Protein AF-X1RQ21-F1 (afdb_monomer_lite)

Structure (mmCIF, N/CA/C/O backbone):
data_AF-X1RQ21-F1
#
_entry.id   AF-X1RQ21-F1
#
loop_
_atom_site.group_PDB
_atom_site.id
_atom_site.type_symbol
_atom_site.label_atom_id
_atom_site.label_alt_id
_atom_site.label_comp_id
_atom_site.label_asym_id
_atom_site.label_entity_id
_atom_site.label_seq_id
_atom_site.pdbx_PDB_ins_code
_atom_site.Cartn_x
_atom_site.Cartn_y
_atom_site.Cartn_z
_atom_site.occupancy
_atom_site.B_iso_or_equiv
_atom_site.auth_seq_id
_atom_site.auth_comp_id
_atom_site.auth_asym_id
_atom_site.auth_atom_id
_atom_site.pdbx_PDB_model_num
ATOM 1 N N . MET A 1 1 ? -16.476 1.889 -5.938 1.00 61.06 1 MET A N 1
ATOM 2 C CA . MET A 1 1 ? -16.334 0.706 -5.059 1.00 61.06 1 MET A CA 1
ATOM 3 C C . MET A 1 1 ? -17.237 0.881 -3.856 1.00 61.06 1 MET A C 1
ATOM 5 O O . MET A 1 1 ? -17.351 2.000 -3.371 1.00 61.06 1 MET A O 1
ATOM 9 N N . SER A 1 2 ? -17.886 -0.188 -3.396 1.00 80.25 2 SER A N 1
ATOM 10 C CA . SER A 1 2 ? -18.630 -0.159 -2.134 1.00 80.25 2 SER A CA 1
ATOM 11 C C . SER A 1 2 ? -17.658 -0.080 -0.942 1.00 80.25 2 SER A C 1
ATOM 13 O O . SER A 1 2 ? -16.513 -0.522 -1.073 1.00 80.25 2 SER A O 1
ATOM 15 N N . PRO A 1 3 ? -18.082 0.428 0.230 1.00 77.69 3 PRO A N 1
ATOM 16 C CA . PRO A 1 3 ? -17.243 0.453 1.433 1.00 77.69 3 PRO A CA 1
ATOM 17 C C . PRO A 1 3 ? -16.695 -0.929 1.813 1.00 77.69 3 PRO A C 1
ATOM 19 O O . PRO A 1 3 ? -15.542 -1.053 2.214 1.00 77.69 3 PRO A O 1
ATOM 22 N N . LYS A 1 4 ? -17.496 -1.981 1.593 1.00 80.31 4 LYS A N 1
ATOM 23 C CA . LYS A 1 4 ? -17.094 -3.376 1.805 1.00 80.31 4 LYS A CA 1
ATOM 24 C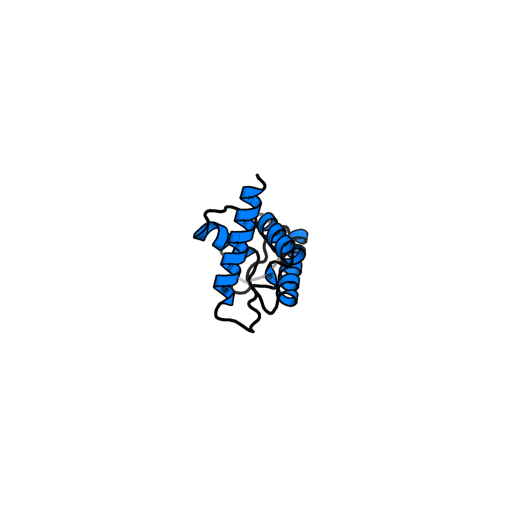 C . LYS A 1 4 ? -15.911 -3.779 0.916 1.00 80.31 4 LYS A C 1
ATOM 26 O O . LYS A 1 4 ? -14.960 -4.365 1.417 1.00 80.31 4 LYS A O 1
ATOM 31 N N . ALA A 1 5 ? -15.938 -3.412 -0.367 1.00 83.50 5 ALA A N 1
ATOM 32 C CA . ALA A 1 5 ? -14.835 -3.687 -1.288 1.00 83.50 5 ALA A CA 1
ATOM 33 C C . ALA A 1 5 ? -13.557 -2.919 -0.905 1.00 83.50 5 ALA A C 1
ATOM 35 O O . ALA A 1 5 ? -12.459 -3.447 -1.024 1.00 83.50 5 ALA A O 1
ATOM 36 N N . VAL A 1 6 ? -13.690 -1.688 -0.396 1.00 87.25 6 VAL A N 1
ATOM 37 C CA . VAL A 1 6 ? -12.543 -0.905 0.101 1.00 87.25 6 VAL A CA 1
ATOM 38 C C . VAL A 1 6 ? -11.921 -1.544 1.344 1.00 87.25 6 VAL A C 1
ATOM 40 O O . VAL A 1 6 ? -10.697 -1.587 1.449 1.00 87.25 6 VAL A O 1
ATOM 43 N N . GLY A 1 7 ? -12.747 -2.048 2.267 1.00 88.62 7 GLY A N 1
ATOM 44 C CA . GLY A 1 7 ? -12.278 -2.797 3.435 1.00 88.62 7 GLY A CA 1
ATOM 45 C C . GLY A 1 7 ? -11.462 -4.022 3.026 1.00 88.62 7 GLY A C 1
ATOM 46 O O . GLY A 1 7 ? -10.318 -4.152 3.442 1.00 88.62 7 GLY A O 1
ATOM 47 N N . GLN A 1 8 ? -11.995 -4.831 2.106 1.00 89.75 8 GLN A N 1
ATOM 48 C CA . GLN A 1 8 ? -11.310 -6.024 1.598 1.00 89.75 8 GLN A CA 1
ATOM 49 C C . GLN A 1 8 ? -9.946 -5.707 0.977 1.00 89.75 8 GLN A C 1
ATOM 51 O O . GLN A 1 8 ? -8.973 -6.376 1.294 1.00 89.75 8 GLN A O 1
ATOM 56 N N . VAL A 1 9 ? -9.844 -4.658 0.155 1.00 92.69 9 VAL A N 1
ATOM 57 C CA . VAL A 1 9 ? -8.556 -4.241 -0.428 1.00 92.69 9 VAL A CA 1
ATOM 58 C C . VAL A 1 9 ? -7.531 -3.909 0.659 1.00 92.69 9 VAL A C 1
ATOM 60 O O . VAL A 1 9 ? -6.382 -4.333 0.577 1.00 92.69 9 VAL A O 1
ATOM 63 N N . LYS A 1 10 ? -7.937 -3.146 1.677 1.00 92.06 10 LYS A N 1
ATOM 64 C CA . LYS A 1 10 ? -7.063 -2.769 2.793 1.00 92.06 10 LYS A CA 1
ATOM 65 C C . LYS A 1 10 ? -6.620 -3.983 3.607 1.00 92.06 10 LYS A C 1
ATOM 67 O O . LYS A 1 10 ? -5.451 -4.065 3.966 1.00 92.06 10 LYS A O 1
ATOM 72 N N . ASP A 1 11 ? -7.533 -4.912 3.865 1.00 92.00 11 ASP A N 1
ATOM 73 C CA . ASP A 1 11 ? -7.240 -6.133 4.614 1.00 92.00 11 ASP A CA 1
ATOM 74 C C . ASP A 1 11 ? -6.296 -7.057 3.823 1.00 92.00 11 ASP A C 1
ATOM 76 O O . ASP A 1 11 ? -5.350 -7.588 4.394 1.00 92.00 11 ASP A O 1
ATOM 80 N N . SER A 1 12 ? -6.462 -7.166 2.499 1.00 93.81 12 SER A N 1
ATOM 81 C CA . SER A 1 12 ? -5.525 -7.887 1.624 1.00 93.81 12 SER A CA 1
ATOM 82 C C . SER A 1 12 ? -4.124 -7.272 1.623 1.00 93.81 12 SER A C 1
ATOM 84 O O . SER A 1 12 ? -3.135 -7.998 1.671 1.00 93.81 12 SER A O 1
ATOM 86 N N . ILE A 1 13 ? -4.020 -5.938 1.593 1.00 92.19 13 ILE A N 1
ATOM 87 C CA . ILE A 1 13 ? -2.728 -5.241 1.700 1.00 92.19 13 ILE A CA 1
ATOM 88 C C . ILE A 1 13 ? -2.063 -5.563 3.044 1.00 92.19 13 ILE A C 1
ATOM 90 O O . ILE A 1 13 ? -0.878 -5.878 3.062 1.00 92.19 13 ILE A O 1
ATOM 94 N N . LEU A 1 14 ? -2.808 -5.527 4.153 1.00 89.44 14 LEU A N 1
ATOM 95 C CA . LEU A 1 14 ? -2.279 -5.891 5.472 1.00 89.44 14 LEU A CA 1
ATOM 96 C C . LEU A 1 14 ? -1.821 -7.353 5.530 1.00 89.44 14 LEU A C 1
ATOM 98 O O . LEU A 1 14 ? -0.738 -7.612 6.041 1.00 89.44 14 LEU A O 1
ATOM 102 N N . GLY A 1 15 ? -2.586 -8.285 4.954 1.00 89.69 15 GLY A N 1
ATOM 103 C CA . GLY A 1 15 ? -2.188 -9.693 4.855 1.00 89.69 15 GLY A CA 1
ATOM 104 C C . GLY A 1 15 ? -0.869 -9.875 4.101 1.00 89.69 15 GLY A C 1
ATOM 105 O O . GLY A 1 15 ? 0.023 -10.566 4.578 1.00 89.69 15 GLY A O 1
ATOM 106 N N . ILE A 1 16 ? -0.693 -9.170 2.976 1.00 90.06 16 ILE A N 1
ATOM 107 C CA . ILE A 1 16 ? 0.577 -9.158 2.230 1.00 90.06 16 ILE A CA 1
ATOM 108 C C . ILE A 1 16 ? 1.740 -8.671 3.105 1.00 90.06 16 ILE A C 1
ATOM 110 O O . ILE A 1 16 ? 2.831 -9.234 3.026 1.00 90.06 16 ILE A O 1
ATOM 114 N N . PHE A 1 17 ? 1.523 -7.633 3.917 1.00 83.94 17 PHE A N 1
ATOM 115 C CA . PHE A 1 17 ? 2.550 -7.125 4.826 1.00 83.94 17 PHE A CA 1
ATOM 116 C C . PHE A 1 17 ? 2.901 -8.122 5.916 1.00 83.94 17 PHE A C 1
ATOM 118 O O . PHE A 1 17 ? 4.082 -8.402 6.082 1.00 83.94 17 PHE A O 1
ATOM 125 N N . SER A 1 18 ? 1.896 -8.689 6.580 1.00 83.50 18 SER A N 1
ATOM 126 C CA . SER A 1 18 ? 2.087 -9.710 7.611 1.00 83.50 18 SER A CA 1
ATOM 127 C C . SER A 1 18 ? 2.914 -10.885 7.066 1.00 83.50 18 SER A C 1
ATOM 129 O O . SER A 1 18 ? 3.927 -11.262 7.650 1.00 83.50 18 SER A O 1
ATOM 131 N N . ASP A 1 19 ? 2.597 -11.368 5.858 1.00 85.25 19 ASP A N 1
ATOM 132 C CA . ASP A 1 19 ? 3.352 -12.442 5.195 1.00 85.25 19 ASP A CA 1
ATOM 133 C C . ASP A 1 19 ? 4.815 -12.076 4.894 1.00 85.25 19 ASP A C 1
ATOM 135 O O . ASP A 1 19 ? 5.691 -12.945 4.895 1.00 85.25 19 ASP A O 1
ATOM 139 N N . LEU A 1 20 ? 5.080 -10.811 4.558 1.00 79.69 20 LEU A N 1
ATOM 140 C CA . LEU A 1 20 ? 6.413 -10.309 4.219 1.00 79.69 20 LEU A CA 1
ATOM 141 C C . LEU A 1 20 ? 7.265 -10.034 5.460 1.00 79.69 20 LEU A C 1
ATOM 143 O O . LEU A 1 20 ? 8.482 -10.190 5.396 1.00 79.69 20 LEU A O 1
ATOM 147 N N . THR A 1 21 ? 6.653 -9.622 6.569 1.00 76.19 21 THR A N 1
ATOM 148 C CA . THR A 1 21 ? 7.361 -9.229 7.794 1.00 76.19 21 THR A CA 1
ATOM 149 C C . THR A 1 21 ? 7.418 -10.330 8.849 1.00 76.19 21 THR A C 1
ATOM 151 O O . THR A 1 21 ? 8.223 -10.208 9.769 1.00 76.19 21 THR A O 1
ATOM 154 N N . GLN A 1 22 ? 6.666 -11.431 8.699 1.00 74.06 22 GLN A N 1
ATOM 155 C CA . GLN A 1 22 ? 6.608 -12.534 9.677 1.00 74.06 22 GLN A CA 1
ATOM 156 C C . GLN A 1 22 ? 7.974 -13.137 10.060 1.00 74.06 22 GLN A C 1
ATOM 158 O O . GLN A 1 22 ? 8.116 -13.677 11.151 1.00 74.06 22 GLN A O 1
ATOM 163 N N . TYR A 1 23 ? 8.984 -13.055 9.184 1.00 74.00 23 TYR A N 1
ATOM 164 C CA . TYR A 1 23 ? 10.343 -13.561 9.444 1.00 74.00 23 TYR A CA 1
ATOM 165 C C . TYR A 1 23 ? 11.373 -12.452 9.700 1.00 74.00 23 TYR A C 1
ATOM 167 O O . TYR A 1 23 ? 12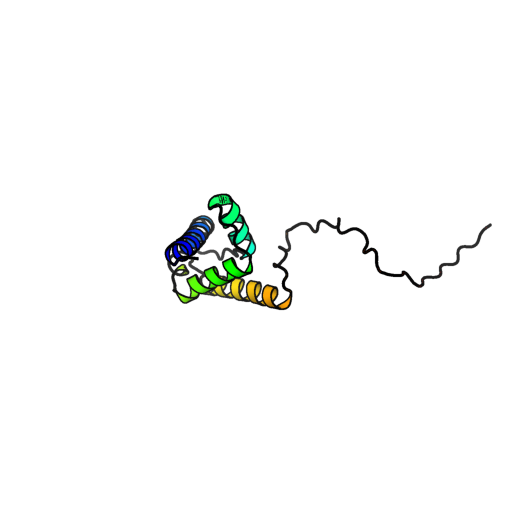.555 -12.731 9.881 1.00 74.00 23 TYR A O 1
ATOM 175 N N . HIS A 1 24 ? 10.928 -11.198 9.716 1.00 69.69 24 HIS A N 1
ATOM 176 C CA . HIS A 1 24 ? 11.764 -10.001 9.749 1.00 69.69 24 HIS A CA 1
ATOM 177 C C . HIS A 1 24 ? 11.356 -9.089 10.914 1.00 69.69 24 HIS A C 1
ATOM 179 O O . HIS A 1 24 ? 11.278 -7.874 10.754 1.00 69.69 24 HIS A O 1
ATOM 185 N N . GLU A 1 25 ? 11.098 -9.677 12.092 1.00 63.03 25 GLU A N 1
ATOM 186 C CA . GLU A 1 25 ? 10.461 -9.031 13.257 1.00 63.03 25 GLU A CA 1
ATOM 187 C C . GLU A 1 25 ? 11.030 -7.648 13.612 1.00 63.03 25 GLU A C 1
ATOM 189 O O . GLU A 1 25 ? 10.299 -6.772 14.044 1.00 63.03 25 GLU A O 1
ATOM 194 N N . THR A 1 26 ? 12.321 -7.391 13.416 1.00 66.38 26 THR A N 1
ATOM 195 C CA . THR A 1 26 ? 12.916 -6.072 13.718 1.00 66.38 26 THR A CA 1
ATOM 196 C C . THR A 1 26 ? 13.485 -5.365 12.495 1.00 66.38 26 THR A C 1
ATOM 198 O O . THR A 1 26 ? 13.850 -4.186 12.558 1.00 66.38 26 THR A O 1
ATOM 201 N N . GLU A 1 27 ? 13.537 -6.057 11.361 1.00 70.38 27 GLU A N 1
ATOM 202 C CA . GLU A 1 27 ? 14.164 -5.549 10.156 1.00 70.38 27 GLU A CA 1
ATOM 203 C C . GLU A 1 27 ? 13.197 -4.676 9.365 1.00 70.38 27 GLU A C 1
ATOM 205 O O . GLU A 1 27 ? 11.980 -4.868 9.316 1.00 70.38 27 GLU A O 1
ATOM 210 N N . PHE A 1 28 ? 13.755 -3.650 8.736 1.00 71.38 28 PHE A N 1
ATOM 211 C CA . PHE A 1 28 ? 12.996 -2.875 7.778 1.00 71.38 28 PHE A CA 1
ATOM 212 C C . PHE A 1 28 ? 12.930 -3.654 6.464 1.00 71.38 28 PHE A C 1
ATOM 214 O O . PHE A 1 28 ? 13.953 -3.810 5.802 1.00 71.38 28 PHE A O 1
ATOM 221 N N . VAL A 1 29 ? 11.730 -4.091 6.079 1.00 72.69 29 VAL A N 1
ATOM 222 C CA . VAL A 1 29 ? 11.473 -4.749 4.792 1.00 72.69 29 VAL A CA 1
ATOM 223 C C . VAL A 1 29 ? 10.937 -3.707 3.799 1.00 72.69 29 VAL A C 1
ATOM 225 O O . VAL A 1 29 ? 9.761 -3.332 3.885 1.00 72.69 29 VAL A O 1
ATOM 228 N N . PRO A 1 30 ? 11.761 -3.191 2.864 1.00 70.38 30 PRO A N 1
ATOM 229 C CA . PRO A 1 30 ? 11.320 -2.212 1.875 1.00 70.38 30 PRO A CA 1
ATOM 230 C C . PRO A 1 30 ? 10.393 -2.874 0.853 1.00 70.38 30 PRO A C 1
ATOM 232 O O . PRO A 1 30 ? 10.833 -3.380 -0.170 1.00 70.38 30 PRO A O 1
ATOM 235 N N . THR A 1 31 ? 9.093 -2.874 1.132 1.00 80.06 31 THR A N 1
ATOM 236 C CA . THR A 1 31 ? 8.092 -3.379 0.184 1.00 80.06 31 THR A CA 1
ATOM 237 C C . THR A 1 31 ? 7.614 -2.241 -0.703 1.00 80.06 31 THR A C 1
ATOM 239 O O . THR A 1 31 ? 7.105 -1.236 -0.189 1.00 80.06 31 THR A O 1
ATOM 242 N N . SER A 1 32 ? 7.734 -2.393 -2.022 1.00 84.75 32 SER A N 1
ATOM 243 C CA . SER A 1 32 ? 7.279 -1.366 -2.954 1.00 84.75 32 SER A CA 1
ATOM 244 C C . SER A 1 32 ? 5.764 -1.411 -3.179 1.00 84.75 32 SER A C 1
ATOM 246 O O . SER A 1 32 ? 5.108 -2.444 -3.040 1.00 84.75 32 SER A O 1
ATOM 248 N N . ILE A 1 33 ? 5.190 -0.284 -3.612 1.00 88.50 33 ILE A N 1
ATOM 249 C CA . ILE A 1 33 ? 3.788 -0.228 -4.074 1.00 88.50 33 ILE A CA 1
ATOM 250 C C . ILE A 1 33 ? 3.564 -1.196 -5.255 1.00 88.50 33 ILE A C 1
ATOM 252 O O . ILE A 1 33 ? 2.470 -1.741 -5.415 1.00 88.50 33 ILE A O 1
ATOM 256 N N . TYR A 1 34 ? 4.592 -1.413 -6.081 1.00 87.56 34 TYR A N 1
ATOM 257 C CA . TYR A 1 34 ? 4.526 -2.309 -7.232 1.00 87.56 34 TYR A CA 1
ATOM 258 C C . TYR A 1 34 ? 4.440 -3.780 -6.802 1.00 87.56 34 TYR A C 1
ATOM 260 O O . TYR A 1 34 ? 3.582 -4.502 -7.304 1.00 87.56 34 TYR A O 1
ATOM 268 N N . ASP A 1 35 ? 5.223 -4.200 -5.808 1.00 88.12 35 ASP A N 1
ATOM 269 C CA . ASP A 1 35 ? 5.184 -5.571 -5.277 1.00 88.12 35 ASP A CA 1
ATOM 270 C C . ASP A 1 35 ? 3.823 -5.901 -4.674 1.00 88.12 35 ASP A C 1
ATOM 272 O O . ASP A 1 35 ? 3.244 -6.956 -4.946 1.00 88.12 35 ASP A O 1
ATOM 276 N N . VAL A 1 36 ? 3.266 -4.963 -3.902 1.00 90.81 36 VAL A N 1
ATOM 277 C CA . VAL A 1 36 ? 1.916 -5.099 -3.343 1.00 90.81 36 VAL A CA 1
ATOM 278 C C . VAL A 1 36 ? 0.887 -5.197 -4.468 1.00 90.81 36 VAL A C 1
ATOM 280 O O . VAL A 1 36 ? 0.002 -6.045 -4.412 1.00 90.81 36 VAL A O 1
ATOM 283 N N . MET A 1 37 ? 1.008 -4.384 -5.522 1.00 92.94 37 MET A N 1
ATOM 284 C CA . MET A 1 37 ? 0.123 -4.457 -6.688 1.00 92.94 37 MET A CA 1
ATOM 285 C C . MET A 1 37 ? 0.194 -5.827 -7.381 1.00 92.94 37 MET A C 1
ATOM 287 O O . MET A 1 37 ? -0.846 -6.388 -7.733 1.00 92.94 37 MET A O 1
ATOM 291 N N . LEU A 1 38 ? 1.396 -6.385 -7.556 1.00 91.00 38 LEU A N 1
ATOM 292 C CA . LEU A 1 38 ? 1.580 -7.713 -8.142 1.00 91.00 38 LEU A CA 1
ATOM 293 C C . LEU A 1 38 ? 0.978 -8.814 -7.262 1.00 91.00 38 LEU A C 1
ATOM 295 O O . LEU A 1 38 ? 0.277 -9.683 -7.782 1.00 91.00 38 LEU A O 1
ATOM 299 N N . ARG A 1 39 ? 1.184 -8.762 -5.940 1.00 92.94 39 ARG A N 1
ATOM 300 C CA . ARG A 1 39 ? 0.582 -9.727 -5.007 1.00 92.94 39 ARG A CA 1
ATOM 301 C C . ARG A 1 39 ? -0.935 -9.614 -4.932 1.00 92.94 39 ARG A C 1
ATOM 303 O O . ARG A 1 39 ? -1.611 -10.633 -4.933 1.00 92.94 39 ARG A O 1
ATOM 310 N N . LEU A 1 40 ? -1.492 -8.405 -4.950 1.00 93.62 40 LEU A N 1
ATOM 311 C CA . LEU A 1 40 ? -2.944 -8.200 -5.002 1.00 93.62 40 LEU A CA 1
ATOM 312 C C . LEU A 1 40 ? -3.564 -8.856 -6.239 1.00 93.62 40 LEU A C 1
ATOM 314 O O . LEU A 1 40 ? -4.614 -9.487 -6.140 1.00 93.62 40 LEU A O 1
ATOM 318 N N . ARG A 1 41 ? -2.892 -8.767 -7.390 1.00 93.06 41 ARG A N 1
ATOM 319 C CA . ARG A 1 41 ? -3.325 -9.465 -8.603 1.00 93.06 41 ARG A CA 1
ATOM 320 C C . ARG A 1 41 ? -3.192 -10.982 -8.464 1.00 93.06 41 ARG A C 1
ATOM 322 O O . ARG A 1 41 ? -4.113 -11.695 -8.838 1.00 93.06 41 ARG A O 1
ATOM 329 N N . ARG A 1 42 ? -2.049 -11.467 -7.977 1.00 92.12 42 ARG A N 1
ATOM 330 C CA . ARG A 1 42 ? -1.725 -12.901 -7.939 1.00 92.12 42 ARG A CA 1
ATOM 331 C C . ARG A 1 42 ? -2.538 -13.668 -6.895 1.00 92.12 42 ARG A C 1
ATOM 333 O O . ARG A 1 42 ? -3.058 -14.731 -7.204 1.00 92.12 42 ARG A O 1
ATOM 340 N N . ASP A 1 43 ? -2.625 -13.130 -5.683 1.00 92.75 43 ASP A N 1
ATOM 341 C CA . ASP A 1 43 ? -3.104 -13.856 -4.502 1.00 92.75 43 ASP A CA 1
ATOM 342 C C . ASP A 1 43 ? -4.572 -13.534 -4.176 1.00 92.75 43 ASP A C 1
ATOM 344 O O . ASP A 1 43 ? -5.252 -14.328 -3.530 1.00 92.75 43 ASP A O 1
ATOM 348 N N . TYR A 1 44 ? -5.073 -12.382 -4.638 1.00 89.56 44 TYR A N 1
ATOM 349 C CA . TYR A 1 44 ? -6.403 -11.871 -4.280 1.00 89.56 44 TYR A CA 1
ATOM 350 C C . TYR A 1 44 ? -7.307 -11.569 -5.484 1.00 89.56 44 TYR A C 1
ATOM 352 O O . TYR A 1 44 ? -8.442 -11.143 -5.282 1.00 89.56 44 TYR A O 1
ATOM 360 N N . ASP A 1 45 ? -6.831 -11.771 -6.718 1.00 91.06 45 ASP A N 1
ATOM 361 C CA . ASP A 1 45 ? -7.557 -11.450 -7.961 1.00 91.06 45 ASP A CA 1
ATOM 362 C C . ASP A 1 45 ? -8.005 -9.968 -8.043 1.00 91.06 45 ASP A C 1
ATOM 364 O O . ASP A 1 45 ? -9.050 -9.610 -8.591 1.00 91.06 45 ASP A O 1
ATOM 368 N N . LEU A 1 46 ? -7.204 -9.061 -7.464 1.00 91.31 46 LEU A N 1
ATOM 369 C CA . LEU A 1 46 ? -7.486 -7.625 -7.389 1.00 91.31 46 LEU A CA 1
ATOM 370 C C . LEU A 1 46 ? -6.623 -6.825 -8.376 1.00 91.31 46 LEU A C 1
ATOM 372 O O . LEU A 1 46 ? -5.433 -6.590 -8.167 1.00 91.31 46 LEU A O 1
ATOM 376 N N . PHE A 1 47 ? -7.252 -6.317 -9.437 1.00 91.81 47 PHE A N 1
ATOM 377 C CA . PHE A 1 47 ? -6.598 -5.548 -10.506 1.00 91.81 47 PHE A CA 1
ATOM 378 C C . PHE A 1 47 ? -6.593 -4.042 -10.228 1.00 91.81 47 PHE A C 1
ATOM 380 O O . PHE A 1 47 ? -7.226 -3.250 -10.928 1.00 91.81 47 PHE A O 1
ATOM 387 N N . LEU A 1 48 ? -5.874 -3.635 -9.185 1.00 90.69 48 LEU A N 1
ATOM 388 C CA . LEU A 1 48 ? -5.701 -2.224 -8.846 1.00 90.69 48 LEU A CA 1
ATOM 389 C C . LEU A 1 48 ? -4.522 -1.609 -9.601 1.00 90.69 48 LEU A C 1
ATOM 391 O O . LEU A 1 48 ? -3.504 -2.249 -9.841 1.00 90.69 48 LEU A O 1
ATOM 395 N N . THR A 1 49 ? -4.652 -0.335 -9.959 1.00 90.25 49 THR A N 1
ATOM 396 C CA . THR A 1 49 ? -3.538 0.454 -10.497 1.00 90.25 49 THR A CA 1
ATOM 397 C C . THR A 1 49 ? -2.545 0.809 -9.391 1.00 90.25 49 THR A C 1
ATOM 399 O O . THR A 1 49 ? -2.937 0.975 -8.234 1.00 90.25 49 THR A O 1
ATOM 402 N N . PHE A 1 50 ? -1.284 1.055 -9.758 1.00 88.06 50 PHE A N 1
ATOM 403 C CA . PHE A 1 50 ? -0.246 1.552 -8.844 1.00 88.06 50 PHE A CA 1
ATOM 404 C C . PHE A 1 50 ? -0.736 2.739 -7.998 1.00 88.06 50 PHE A C 1
ATOM 406 O O . PHE A 1 50 ? -0.543 2.788 -6.784 1.00 88.06 50 PHE A O 1
ATOM 413 N N . ARG A 1 51 ? -1.462 3.675 -8.626 1.00 88.19 51 ARG A N 1
ATOM 414 C CA . ARG A 1 51 ? -2.045 4.836 -7.947 1.00 88.19 51 ARG A CA 1
ATOM 415 C C . ARG A 1 51 ? -3.056 4.442 -6.867 1.00 88.19 51 ARG A C 1
ATOM 417 O O . ARG A 1 51 ? -3.044 5.027 -5.787 1.00 88.19 51 ARG A O 1
ATOM 424 N N . GLN A 1 52 ? -3.950 3.497 -7.161 1.00 91.38 52 GLN A N 1
ATOM 425 C CA . GLN A 1 52 ? -4.954 3.027 -6.202 1.00 91.38 52 GLN A CA 1
ATOM 426 C C . GLN A 1 52 ? -4.300 2.287 -5.035 1.00 91.38 52 GLN A C 1
ATOM 428 O O . GLN A 1 52 ? -4.649 2.550 -3.888 1.00 91.38 52 GLN A O 1
ATOM 433 N N . VAL A 1 53 ? -3.323 1.422 -5.316 1.00 92.06 53 VAL A N 1
ATOM 434 C CA . VAL A 1 53 ? -2.577 0.693 -4.281 1.00 92.06 53 VAL A CA 1
ATOM 435 C C . VAL A 1 53 ? -1.834 1.672 -3.369 1.00 92.06 53 VAL A C 1
ATOM 437 O O . VAL A 1 53 ? -2.048 1.656 -2.159 1.00 92.06 53 VAL A O 1
ATOM 440 N N . GLY A 1 54 ? -1.075 2.615 -3.939 1.00 89.62 54 GLY A N 1
ATOM 441 C CA . GLY A 1 54 ? -0.374 3.647 -3.169 1.00 89.62 54 GLY A CA 1
ATOM 442 C C . GLY A 1 54 ? -1.309 4.520 -2.325 1.00 89.62 54 GLY A C 1
ATOM 443 O O . GLY A 1 54 ? -0.988 4.859 -1.187 1.00 89.62 54 GLY A O 1
ATOM 444 N N . TYR A 1 55 ? -2.504 4.837 -2.837 1.00 90.19 55 TYR A N 1
ATOM 445 C CA . TYR A 1 55 ? -3.528 5.546 -2.068 1.00 90.19 55 TYR A CA 1
ATOM 446 C C . TYR A 1 55 ? -3.998 4.746 -0.843 1.00 90.19 55 TYR A C 1
ATOM 448 O O . TYR A 1 55 ? -4.074 5.304 0.253 1.00 90.19 55 TYR A O 1
ATOM 456 N N . TYR A 1 56 ? -4.297 3.453 -0.998 1.00 91.62 56 TYR A N 1
ATOM 457 C CA . TYR A 1 56 ? -4.765 2.624 0.117 1.00 91.62 56 TYR A CA 1
ATOM 458 C C . TYR A 1 56 ? -3.666 2.325 1.136 1.00 91.62 56 TYR A C 1
ATOM 460 O O . TYR A 1 56 ? -3.937 2.368 2.332 1.00 91.62 56 TYR A O 1
ATOM 468 N N . MET A 1 57 ? -2.430 2.114 0.685 1.00 89.31 57 MET A N 1
ATOM 469 C CA . MET A 1 57 ? -1.272 1.955 1.567 1.00 89.31 57 MET A CA 1
ATOM 470 C C . MET A 1 57 ? -1.046 3.204 2.423 1.00 89.31 57 MET A C 1
ATOM 472 O O . MET A 1 57 ? -0.891 3.102 3.636 1.00 89.31 57 MET A O 1
ATOM 476 N N . ARG A 1 58 ? -1.146 4.403 1.832 1.00 87.19 58 ARG A N 1
ATOM 477 C CA . ARG A 1 58 ? -1.111 5.658 2.595 1.00 87.19 58 ARG A CA 1
ATOM 478 C C . ARG A 1 58 ? -2.257 5.749 3.606 1.00 87.19 58 ARG A C 1
ATOM 480 O O . ARG A 1 58 ? -2.034 6.160 4.739 1.00 87.19 58 ARG A O 1
ATOM 487 N N . LYS A 1 59 ? -3.475 5.359 3.216 1.00 88.75 59 LYS A N 1
ATOM 488 C CA . LYS A 1 59 ? -4.630 5.361 4.127 1.00 88.75 59 LYS A CA 1
ATOM 489 C C . LYS A 1 59 ? -4.447 4.425 5.317 1.00 88.75 59 LYS A C 1
ATOM 491 O O . LYS A 1 59 ? -4.876 4.773 6.404 1.00 88.75 59 LYS A O 1
ATOM 496 N N . LEU A 1 60 ? -3.795 3.279 5.134 1.00 88.62 60 LEU A N 1
ATOM 497 C CA . LEU A 1 60 ? -3.486 2.359 6.230 1.00 88.62 60 LEU A CA 1
ATOM 498 C C . LEU A 1 60 ? -2.515 2.959 7.255 1.00 88.62 60 LEU A C 1
ATOM 500 O O . LEU A 1 60 ? -2.667 2.687 8.443 1.00 88.62 60 LEU A O 1
ATOM 504 N N . VAL A 1 61 ? -1.559 3.784 6.810 1.00 84.69 61 VAL A N 1
ATOM 505 C CA . VAL A 1 61 ? -0.666 4.540 7.707 1.00 84.69 61 VAL A CA 1
ATOM 506 C C . VAL A 1 61 ? -1.455 5.611 8.458 1.00 84.69 61 VAL A C 1
ATOM 508 O O . VAL A 1 61 ? -1.359 5.694 9.673 1.00 84.69 61 VAL A O 1
ATOM 511 N N . GLU A 1 62 ? -2.271 6.398 7.748 1.00 86.31 62 GLU A N 1
ATOM 512 C CA . GLU A 1 62 ? -3.112 7.447 8.353 1.00 86.31 62 GLU A CA 1
ATOM 513 C C . GLU A 1 62 ? -4.128 6.889 9.369 1.00 86.31 62 GLU A C 1
ATOM 515 O O . GLU A 1 62 ? -4.576 7.613 10.249 1.00 86.31 62 GLU A O 1
ATOM 520 N N . GLU A 1 63 ? -4.507 5.617 9.232 1.00 88.50 63 GLU A N 1
ATOM 521 C CA . GLU A 1 63 ? -5.425 4.904 10.127 1.00 88.50 63 GLU A CA 1
ATOM 522 C C . GLU A 1 63 ? -4.699 4.126 11.244 1.00 88.50 63 GLU A C 1
ATOM 524 O O . GLU A 1 63 ? -5.354 3.360 11.948 1.00 88.50 63 GLU A O 1
ATOM 529 N N . GLU A 1 64 ? -3.370 4.261 11.376 1.00 82.38 64 GLU A N 1
ATOM 530 C CA . GLU A 1 64 ? -2.518 3.556 12.362 1.00 82.38 64 GLU A CA 1
ATOM 531 C C . GLU A 1 64 ? -2.655 2.018 12.309 1.00 82.38 64 GLU A C 1
ATOM 533 O O . GLU A 1 64 ? -2.318 1.282 13.237 1.00 82.38 64 GLU A O 1
ATOM 538 N N . ARG A 1 65 ? -3.145 1.477 11.187 1.00 79.81 65 ARG A N 1
ATOM 539 C CA . ARG A 1 65 ? -3.409 0.035 11.041 1.00 79.81 65 ARG A CA 1
ATOM 540 C C . ARG A 1 65 ? -2.144 -0.782 10.784 1.00 79.81 65 ARG A C 1
ATOM 542 O O . ARG A 1 65 ? -2.179 -1.993 10.961 1.00 79.81 65 ARG A O 1
ATOM 549 N N . LEU A 1 66 ? -1.057 -0.133 10.369 1.00 74.94 66 LEU A N 1
ATOM 550 C CA . LEU A 1 66 ? 0.242 -0.760 10.098 1.00 74.94 66 LEU A CA 1
ATOM 551 C C . LEU A 1 66 ? 1.115 -0.934 11.344 1.00 74.94 66 LEU A C 1
ATOM 553 O O . LEU A 1 66 ? 1.967 -1.815 11.349 1.00 74.94 66 LEU A O 1
ATOM 557 N N . GLU A 1 67 ? 0.889 -0.152 12.403 1.00 69.88 67 GLU A N 1
ATOM 558 C CA . GLU A 1 67 ? 1.685 -0.209 13.645 1.00 69.88 67 GLU A CA 1
ATOM 559 C C . GLU A 1 67 ? 1.569 -1.546 14.369 1.00 69.88 67 GLU A C 1
ATOM 561 O O . GLU A 1 67 ? 2.469 -1.939 15.105 1.00 69.88 67 GLU A O 1
ATOM 566 N N . LYS A 1 68 ? 0.483 -2.277 14.110 1.00 65.62 68 LYS A N 1
ATOM 567 C CA . LYS A 1 68 ? 0.264 -3.619 14.651 1.00 65.62 68 LYS A CA 1
ATOM 568 C C . LYS A 1 68 ? 1.072 -4.705 13.940 1.00 65.62 68 LYS A C 1
ATOM 570 O O . LYS A 1 68 ? 1.295 -5.749 14.534 1.00 65.62 68 LYS A O 1
ATOM 575 N N . GLU A 1 69 ? 1.485 -4.466 12.697 1.00 64.88 69 GLU A N 1
ATOM 576 C CA . GLU A 1 69 ? 2.052 -5.492 11.807 1.00 64.88 69 GLU A CA 1
ATOM 577 C C . GLU A 1 69 ? 3.517 -5.213 11.431 1.00 64.88 69 GLU A C 1
ATOM 579 O O . GLU A 1 69 ? 4.237 -6.107 10.986 1.00 64.88 69 GLU A O 1
ATOM 584 N N . VAL A 1 70 ? 3.977 -3.962 11.567 1.00 67.00 70 VAL A N 1
ATOM 585 C CA . VAL A 1 70 ? 5.295 -3.529 11.093 1.00 67.00 70 VAL A CA 1
ATOM 586 C C . VAL A 1 70 ? 6.005 -2.722 12.175 1.00 67.00 70 VAL A C 1
ATOM 588 O O . VAL A 1 70 ? 5.616 -1.606 12.491 1.00 67.00 70 VAL A O 1
ATOM 591 N N . HIS A 1 71 ? 7.125 -3.230 12.686 1.00 68.38 71 HIS A N 1
ATOM 592 C CA . HIS A 1 71 ? 7.912 -2.549 13.723 1.00 68.38 71 HIS A CA 1
ATOM 593 C C . HIS A 1 7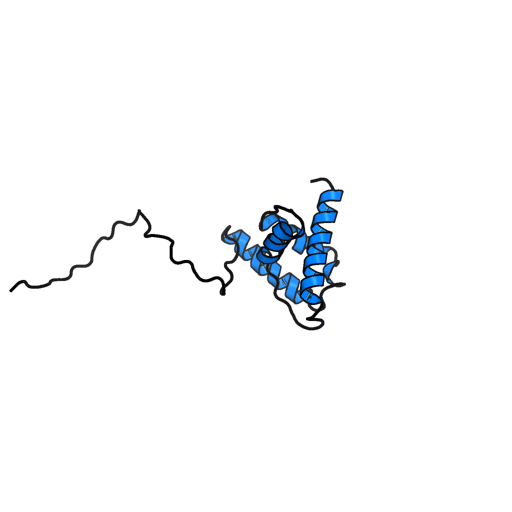1 ? 8.600 -1.250 13.246 1.00 68.38 71 HIS A C 1
ATOM 595 O O . HIS A 1 71 ? 9.026 -0.433 14.055 1.00 68.38 71 HIS A O 1
ATOM 601 N N . ASN A 1 72 ? 8.683 -1.031 11.927 1.00 72.88 72 ASN A N 1
ATOM 602 C CA . ASN A 1 72 ? 9.324 0.120 11.281 1.00 72.88 72 ASN A CA 1
ATOM 603 C C . ASN A 1 72 ? 8.326 0.965 10.455 1.00 72.88 72 ASN A C 1
ATOM 605 O O . ASN A 1 72 ? 8.629 1.335 9.312 1.00 72.88 72 ASN A O 1
ATOM 609 N N . VAL A 1 73 ? 7.127 1.249 10.987 1.00 72.81 73 VAL A N 1
ATOM 610 C CA . VAL A 1 73 ? 6.062 1.966 10.248 1.00 72.81 73 VAL A CA 1
ATOM 611 C C . VAL A 1 73 ? 6.536 3.294 9.677 1.00 72.81 73 VAL A C 1
ATOM 613 O O . VAL A 1 73 ? 6.304 3.542 8.501 1.00 72.81 73 VAL A O 1
ATOM 616 N N . ASP A 1 74 ? 7.260 4.115 10.439 1.00 75.94 74 ASP A N 1
ATOM 617 C CA . ASP A 1 74 ? 7.701 5.436 9.966 1.00 75.94 74 ASP A CA 1
ATOM 618 C C . ASP A 1 74 ? 8.608 5.347 8.736 1.00 75.94 74 ASP A C 1
ATOM 620 O O . ASP A 1 74 ? 8.457 6.086 7.757 1.00 75.94 74 ASP A O 1
ATOM 624 N N . ARG A 1 75 ? 9.553 4.401 8.756 1.00 79.31 75 ARG A N 1
ATOM 625 C CA . ARG A 1 75 ? 10.471 4.172 7.635 1.00 79.31 75 ARG A CA 1
ATOM 626 C C . ARG A 1 75 ? 9.725 3.602 6.426 1.00 79.31 75 ARG A C 1
ATOM 628 O O . ARG A 1 75 ? 10.011 3.987 5.293 1.00 79.31 75 ARG A O 1
ATOM 635 N N . THR A 1 76 ? 8.733 2.757 6.679 1.00 77.12 76 THR A N 1
ATOM 636 C CA . THR A 1 76 ? 7.846 2.156 5.676 1.00 77.12 76 THR A CA 1
ATOM 637 C C . THR A 1 76 ? 6.946 3.201 5.011 1.00 77.12 76 THR A C 1
ATOM 639 O O . THR A 1 76 ? 6.916 3.316 3.786 1.00 77.12 76 THR A O 1
ATOM 642 N N . ALA A 1 77 ? 6.303 4.054 5.804 1.00 78.19 77 ALA A N 1
ATOM 643 C CA . ALA A 1 77 ? 5.482 5.163 5.342 1.00 78.19 77 ALA A CA 1
ATOM 644 C C . ALA A 1 77 ? 6.297 6.165 4.515 1.00 78.19 77 ALA A C 1
ATOM 646 O O . ALA A 1 77 ? 5.858 6.593 3.442 1.00 78.19 77 ALA A O 1
ATOM 647 N N . LYS A 1 78 ? 7.512 6.499 4.972 1.00 82.75 78 LYS A N 1
ATOM 648 C CA . LYS A 1 78 ? 8.436 7.363 4.230 1.00 82.75 78 LYS A CA 1
ATOM 649 C C . LYS A 1 78 ? 8.808 6.755 2.877 1.00 82.75 78 LYS A C 1
ATOM 651 O O . LYS A 1 78 ? 8.720 7.445 1.864 1.00 82.75 78 LYS A O 1
ATOM 656 N N . HIS A 1 79 ? 9.159 5.469 2.848 1.00 83.56 79 HIS A N 1
ATOM 657 C CA . HIS A 1 79 ? 9.504 4.759 1.617 1.00 83.56 79 HIS A CA 1
ATOM 658 C C . HIS A 1 79 ? 8.377 4.830 0.571 1.00 83.56 79 HIS A C 1
ATOM 660 O O . HIS A 1 79 ? 8.621 5.174 -0.587 1.00 83.56 79 HIS A O 1
ATOM 666 N N . TRP A 1 80 ? 7.124 4.599 0.972 1.00 83.56 80 TRP A N 1
ATOM 667 C CA . TRP A 1 80 ? 5.989 4.680 0.046 1.00 83.56 80 TRP A CA 1
ATOM 668 C C . TRP A 1 80 ? 5.657 6.098 -0.379 1.00 83.56 80 TRP A C 1
ATOM 670 O O . TRP A 1 80 ? 5.299 6.322 -1.536 1.00 83.56 80 TRP A O 1
ATOM 680 N N . SER A 1 81 ? 5.772 7.060 0.538 1.00 82.00 81 SER A N 1
ATOM 681 C CA . SER A 1 81 ? 5.579 8.470 0.211 1.00 82.00 81 SER A CA 1
ATOM 682 C C . SER A 1 81 ? 6.553 8.908 -0.883 1.00 82.00 81 SER A C 1
ATOM 684 O O . SER A 1 81 ? 6.140 9.568 -1.841 1.00 82.00 81 SER A O 1
ATOM 686 N N . ASP A 1 82 ? 7.812 8.475 -0.805 1.00 84.81 82 ASP A N 1
ATOM 687 C CA . ASP A 1 82 ? 8.824 8.761 -1.821 1.00 84.81 82 ASP A CA 1
ATOM 688 C C . ASP A 1 82 ? 8.480 8.096 -3.163 1.00 84.81 82 ASP A C 1
ATOM 690 O O . ASP A 1 82 ? 8.491 8.763 -4.201 1.00 84.81 82 ASP A O 1
ATOM 694 N N . GLN A 1 83 ? 8.103 6.811 -3.164 1.00 81.06 83 GLN A N 1
ATOM 695 C CA . GLN A 1 83 ? 7.698 6.101 -4.385 1.00 81.06 83 GLN A CA 1
ATOM 696 C C . GLN A 1 83 ? 6.470 6.729 -5.052 1.00 81.06 83 GLN A C 1
ATOM 698 O O . GLN A 1 83 ? 6.462 6.967 -6.262 1.00 81.06 83 GLN A O 1
ATOM 703 N N . TYR A 1 84 ? 5.438 7.039 -4.269 1.00 81.12 84 TYR A N 1
ATOM 704 C CA . TYR A 1 84 ? 4.212 7.645 -4.774 1.00 81.12 84 TYR A CA 1
ATOM 705 C C . TYR A 1 84 ? 4.451 9.067 -5.293 1.00 81.12 84 TYR A C 1
ATOM 707 O O . TYR A 1 84 ? 3.886 9.460 -6.315 1.00 81.12 84 TYR A O 1
ATOM 715 N N . SER A 1 85 ? 5.314 9.839 -4.627 1.00 81.62 85 SER A N 1
ATOM 716 C CA . SER A 1 85 ? 5.683 11.187 -5.070 1.00 81.62 85 SER A CA 1
ATOM 717 C C . SER A 1 85 ? 6.448 11.155 -6.391 1.00 81.62 85 SER A C 1
ATOM 719 O O . SER A 1 85 ? 6.121 11.924 -7.294 1.00 81.62 85 SER A O 1
ATOM 721 N N . ARG A 1 86 ? 7.395 10.221 -6.554 1.00 80.94 86 ARG A N 1
ATOM 722 C CA . ARG A 1 86 ? 8.097 10.004 -7.830 1.00 80.94 86 ARG A CA 1
ATOM 723 C C . ARG A 1 86 ? 7.128 9.616 -8.941 1.00 80.94 86 ARG A C 1
ATOM 725 O O . ARG A 1 86 ? 7.123 10.269 -9.980 1.00 80.94 86 ARG A O 1
ATOM 732 N N . TYR A 1 87 ? 6.242 8.652 -8.684 1.00 80.00 87 TYR A N 1
ATOM 733 C CA . TYR A 1 87 ? 5.196 8.265 -9.632 1.00 80.00 87 TYR A CA 1
ATOM 734 C C . TYR A 1 87 ? 4.318 9.454 -10.040 1.00 80.00 87 TYR A C 1
ATOM 736 O O . TYR A 1 87 ? 4.001 9.613 -11.212 1.00 80.00 87 TYR A O 1
ATOM 744 N N . ARG A 1 88 ? 3.931 10.336 -9.108 1.00 78.50 88 ARG A N 1
ATOM 745 C CA . ARG A 1 88 ? 3.132 11.522 -9.459 1.00 78.50 88 ARG A CA 1
ATOM 746 C C . ARG A 1 88 ? 3.850 12.464 -10.423 1.00 78.50 88 ARG A C 1
ATOM 748 O O . ARG A 1 88 ? 3.173 13.097 -11.231 1.00 78.50 88 ARG A O 1
ATOM 755 N N . LEU A 1 89 ? 5.171 12.575 -10.322 1.00 80.88 89 LEU A N 1
ATOM 756 C CA . LEU A 1 89 ? 5.975 13.448 -11.175 1.00 80.88 89 LEU A CA 1
ATOM 757 C C . LEU A 1 89 ? 6.212 12.837 -12.560 1.00 80.88 89 LEU A C 1
ATOM 759 O O . LEU A 1 89 ? 6.132 13.550 -13.553 1.00 80.88 89 LEU A O 1
ATOM 763 N N . THR A 1 90 ? 6.475 11.532 -12.633 1.00 79.69 90 THR A N 1
ATOM 764 C CA . THR A 1 90 ? 6.858 10.854 -13.884 1.00 79.69 90 THR A CA 1
ATOM 765 C C . THR A 1 90 ? 5.695 10.160 -14.588 1.00 79.69 90 THR A C 1
ATOM 767 O O . THR A 1 90 ? 5.809 9.813 -15.757 1.00 79.69 90 THR A O 1
ATOM 770 N N . GLN A 1 91 ? 4.591 9.912 -13.875 1.00 75.81 91 GLN A N 1
ATOM 771 C CA . GLN A 1 91 ? 3.502 9.004 -14.263 1.00 75.81 91 GLN A CA 1
ATOM 772 C C . GLN A 1 91 ? 3.975 7.573 -14.587 1.00 75.81 91 GLN A C 1
ATOM 774 O O . GLN A 1 91 ? 3.219 6.780 -15.146 1.00 75.81 91 GLN A O 1
ATOM 779 N N . GLN A 1 92 ? 5.203 7.221 -14.196 1.00 71.75 92 GLN A N 1
ATOM 780 C CA . GLN A 1 92 ? 5.798 5.905 -14.395 1.00 71.75 92 GLN A CA 1
ATOM 781 C C . GLN A 1 92 ? 6.026 5.240 -13.036 1.00 71.75 92 GLN A C 1
ATOM 783 O O . GLN A 1 92 ? 6.550 5.895 -12.125 1.00 71.75 92 GLN A O 1
ATOM 788 N N . PRO A 1 93 ? 5.607 3.973 -12.850 1.00 67.69 93 PRO A N 1
ATOM 789 C CA . PRO A 1 93 ? 5.942 3.240 -11.637 1.00 67.69 93 PRO A CA 1
ATOM 790 C C . PRO A 1 93 ? 7.473 3.162 -11.503 1.00 67.69 93 PRO A C 1
ATOM 792 O O . PRO A 1 93 ? 8.164 3.074 -12.520 1.00 67.69 93 PRO A O 1
ATOM 795 N N . PRO A 1 94 ? 8.019 3.243 -10.278 1.00 64.88 94 PRO A N 1
ATOM 796 C CA . PRO A 1 94 ? 9.451 3.091 -10.073 1.00 64.88 94 PRO A CA 1
ATOM 797 C C . PRO A 1 94 ? 9.900 1.733 -10.622 1.00 64.88 94 PRO A C 1
ATOM 799 O O . PRO A 1 94 ? 9.311 0.707 -10.289 1.00 64.88 94 PRO A O 1
ATOM 802 N N . VAL A 1 95 ? 10.915 1.754 -11.486 1.00 61.25 95 VAL A N 1
ATOM 803 C CA . VAL A 1 95 ? 11.597 0.546 -11.958 1.00 61.25 95 VAL A CA 1
ATOM 804 C C . VAL A 1 95 ? 12.469 0.057 -10.808 1.00 61.25 95 VAL A C 1
ATOM 806 O O . VAL A 1 95 ? 13.219 0.853 -10.235 1.00 61.25 95 VAL A O 1
ATOM 809 N N . ASP A 1 96 ? 12.338 -1.215 -10.442 1.00 54.38 96 ASP A N 1
ATOM 810 C CA . ASP A 1 96 ? 13.224 -1.825 -9.454 1.00 54.38 96 ASP A CA 1
ATOM 811 C C . ASP A 1 96 ? 14.658 -1.790 -10.012 1.00 54.38 96 ASP A C 1
ATOM 813 O O . ASP A 1 96 ? 14.848 -2.230 -11.152 1.00 54.38 96 ASP A O 1
ATOM 817 N N . PRO A 1 97 ? 15.668 -1.270 -9.290 1.00 51.16 97 PRO A N 1
ATOM 818 C CA . PRO A 1 97 ? 17.052 -1.273 -9.768 1.00 51.16 97 PRO A CA 1
ATOM 819 C C . PRO A 1 97 ? 17.581 -2.678 -10.095 1.00 51.16 97 PRO A C 1
ATOM 821 O O . PRO A 1 97 ? 18.477 -2.793 -10.927 1.00 51.16 97 PRO A O 1
ATOM 824 N N . ASP A 1 98 ? 17.002 -3.725 -9.498 1.00 50.56 98 ASP A N 1
ATOM 825 C CA . ASP A 1 98 ? 17.347 -5.128 -9.755 1.00 50.56 98 ASP A CA 1
ATOM 826 C C . ASP A 1 98 ? 16.479 -5.793 -10.837 1.00 50.56 98 ASP A C 1
ATOM 828 O O . ASP A 1 98 ? 16.673 -6.968 -11.154 1.00 50.56 98 ASP A O 1
ATOM 832 N N . THR A 1 99 ? 15.534 -5.068 -11.454 1.00 47.53 99 THR A N 1
ATOM 833 C CA . THR A 1 99 ? 14.873 -5.575 -12.663 1.00 47.53 99 THR A CA 1
ATOM 834 C C . THR A 1 99 ? 15.859 -5.426 -13.820 1.00 47.53 99 THR A C 1
ATOM 836 O O . THR A 1 99 ? 16.223 -4.289 -14.141 1.00 47.53 99 THR A O 1
ATOM 839 N N . PRO A 1 100 ? 16.295 -6.523 -14.474 1.00 39.25 100 PRO A N 1
ATOM 840 C CA . PRO A 1 100 ? 17.155 -6.405 -15.636 1.00 39.25 100 PRO A CA 1
ATOM 841 C C . PRO A 1 100 ? 16.477 -5.474 -16.636 1.00 39.25 100 PRO A C 1
ATOM 843 O O . PRO A 1 100 ? 15.319 -5.684 -17.002 1.00 39.25 100 PRO A O 1
ATOM 846 N N . HIS A 1 101 ? 17.1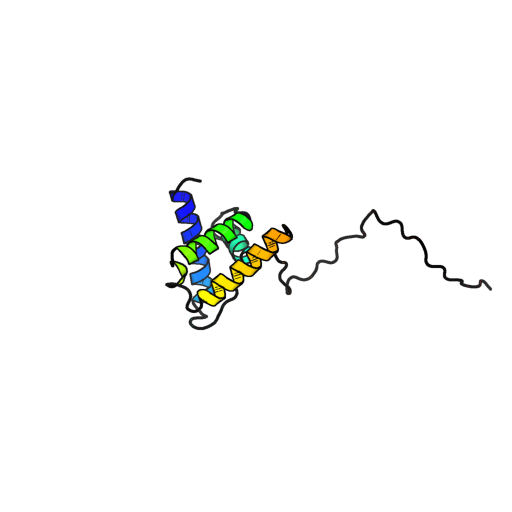84 -4.418 -17.042 1.00 48.75 101 HIS A N 1
ATOM 847 C CA . HIS A 1 101 ? 16.785 -3.644 -18.204 1.00 48.75 101 HIS A CA 1
ATOM 848 C C . HIS A 1 101 ? 16.726 -4.616 -19.373 1.00 48.75 101 HIS A C 1
ATOM 850 O O . HIS A 1 101 ? 17.760 -5.025 -19.904 1.00 48.75 101 HIS A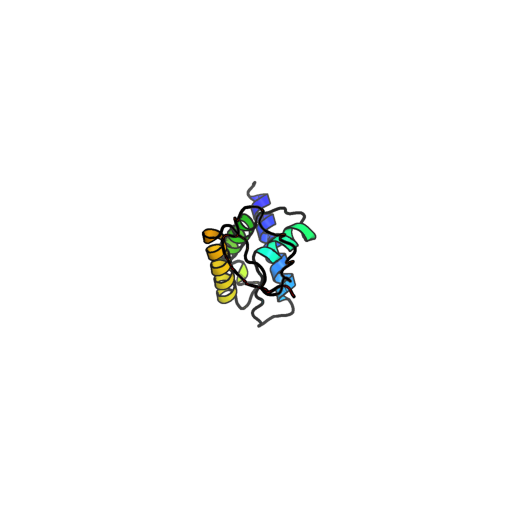 O 1
ATOM 856 N N . ASP A 1 102 ? 15.515 -5.000 -19.760 1.00 42.44 102 ASP A N 1
ATOM 857 C CA . ASP A 1 102 ? 15.304 -5.598 -21.058 1.00 42.44 102 ASP A CA 1
ATOM 858 C C . ASP A 1 102 ? 15.545 -4.473 -22.070 1.00 42.44 102 ASP A C 1
ATOM 860 O O . ASP A 1 102 ? 14.659 -3.696 -22.427 1.00 42.44 102 ASP A O 1
ATOM 864 N N . SER A 1 103 ? 16.811 -4.317 -22.464 1.00 44.66 103 SER A N 1
ATOM 865 C CA . SER A 1 103 ? 17.283 -3.409 -23.513 1.00 44.66 103 SER A CA 1
ATOM 866 C C . SER A 1 103 ? 16.811 -3.870 -24.901 1.00 44.66 103 SER A C 1
ATOM 868 O O . SER A 1 103 ? 17.532 -3.745 -25.887 1.00 44.66 103 SER A O 1
ATOM 870 N N . THR A 1 104 ? 15.598 -4.415 -24.995 1.00 42.72 104 THR A N 1
ATOM 871 C CA . THR A 1 104 ? 14.879 -4.700 -26.239 1.00 42.72 104 THR A CA 1
ATOM 872 C C . THR A 1 104 ? 13.899 -3.588 -26.611 1.00 42.72 104 THR A C 1
ATOM 874 O O . THR A 1 104 ? 13.128 -3.741 -27.560 1.00 42.72 104 THR A O 1
ATOM 877 N N . ALA A 1 105 ? 13.973 -2.419 -25.961 1.00 49.06 105 ALA A N 1
ATOM 878 C CA . ALA A 1 105 ? 13.508 -1.182 -26.579 1.00 49.06 105 ALA A CA 1
ATOM 879 C C . ALA A 1 105 ? 14.350 -0.940 -27.845 1.00 49.06 105 ALA A C 1
ATOM 881 O O . ALA A 1 105 ? 15.448 -0.388 -27.795 1.00 49.06 105 ALA A O 1
ATOM 882 N N . GLY A 1 106 ? 13.855 -1.456 -28.972 1.00 45.28 106 GLY A N 1
ATOM 883 C CA . GLY A 1 106 ? 14.450 -1.287 -30.289 1.00 45.28 106 GLY A CA 1
ATOM 884 C C . GLY A 1 106 ? 14.676 0.191 -30.624 1.00 45.28 106 GLY A C 1
ATOM 885 O O . GLY A 1 106 ? 14.080 1.069 -29.994 1.00 45.28 106 GLY A O 1
ATOM 886 N N . PRO A 1 107 ? 15.547 0.481 -31.604 1.00 47.78 107 PRO A N 1
ATOM 887 C CA . PRO A 1 107 ? 15.917 1.847 -31.941 1.00 47.78 107 PRO A CA 1
ATOM 888 C C . PRO A 1 107 ? 14.675 2.686 -32.265 1.00 47.78 107 PRO A C 1
ATOM 890 O O . PRO A 1 107 ? 13.848 2.310 -33.093 1.00 47.78 107 PRO A O 1
ATOM 893 N N . ASP A 1 108 ? 14.574 3.820 -31.576 1.00 51.84 108 ASP A N 1
ATOM 894 C CA . ASP A 1 108 ? 13.543 4.848 -31.711 1.00 51.84 108 ASP A CA 1
ATOM 895 C C . ASP A 1 108 ? 13.396 5.284 -33.189 1.00 51.84 108 ASP A C 1
ATOM 897 O O . ASP A 1 108 ? 14.334 5.869 -33.750 1.00 51.84 108 ASP A O 1
ATOM 901 N N . PRO A 1 109 ? 12.267 4.996 -33.873 1.00 48.91 109 PRO A N 1
ATOM 902 C CA . PRO A 1 109 ? 12.084 5.312 -35.284 1.00 48.91 109 PRO A CA 1
ATOM 903 C C . PRO A 1 109 ? 11.647 6.774 -35.420 1.00 48.91 109 PRO A C 1
ATOM 905 O O . PRO A 1 109 ? 10.514 7.077 -35.784 1.00 48.91 109 PRO A O 1
ATOM 908 N N . GLY A 1 110 ? 12.536 7.703 -35.078 1.00 44.88 110 GLY A N 1
ATOM 909 C CA . GLY A 1 110 ? 12.188 9.124 -35.102 1.00 44.88 110 GLY A CA 1
ATOM 910 C C . GLY A 1 110 ? 13.345 10.110 -35.063 1.00 44.88 110 GLY A C 1
ATOM 911 O O . GLY A 1 110 ? 13.109 11.307 -35.229 1.00 44.88 110 GLY A O 1
ATOM 912 N N . ARG A 1 111 ? 14.593 9.664 -34.881 1.00 45.59 111 ARG A N 1
ATOM 913 C CA . ARG A 1 111 ? 15.729 10.586 -34.775 1.00 45.59 111 ARG A CA 1
ATOM 914 C C . ARG A 1 111 ? 16.536 10.623 -36.077 1.00 45.59 111 ARG A C 1
ATOM 916 O O . ARG A 1 111 ? 17.198 9.637 -36.387 1.00 45.59 111 ARG A O 1
ATOM 923 N N . PRO A 1 112 ? 16.543 11.736 -36.834 1.00 42.75 112 PRO A N 1
ATOM 924 C CA . PRO A 1 112 ? 17.484 11.886 -37.934 1.00 42.75 112 PRO A CA 1
ATOM 925 C C . PRO A 1 112 ? 18.900 11.977 -37.351 1.00 42.75 112 PRO A C 1
ATOM 927 O O . PRO A 1 112 ? 19.242 12.933 -36.654 1.00 42.75 112 PRO A O 1
ATOM 930 N N . THR A 1 113 ? 19.723 10.958 -37.597 1.00 47.00 113 THR A N 1
ATOM 931 C CA . THR A 1 113 ? 21.163 10.991 -37.326 1.00 47.00 113 THR A CA 1
ATOM 932 C C . THR A 1 113 ? 21.823 11.909 -38.344 1.00 47.00 113 THR A C 1
ATOM 934 O O . THR A 1 113 ? 22.126 11.499 -39.463 1.00 47.00 113 THR A O 1
ATOM 937 N N . GLN A 1 114 ? 22.011 13.171 -37.968 1.00 44.75 114 GLN A N 1
ATOM 938 C CA . GLN A 1 114 ? 22.835 14.107 -38.713 1.00 44.75 114 GLN A CA 1
ATOM 939 C C . GLN A 1 114 ? 24.231 14.144 -38.087 1.00 44.75 114 GLN A C 1
ATOM 941 O O . GLN A 1 114 ? 24.381 14.534 -36.932 1.00 44.75 114 GLN A O 1
ATOM 946 N N . GLY A 1 115 ? 25.226 13.766 -38.890 1.00 41.50 1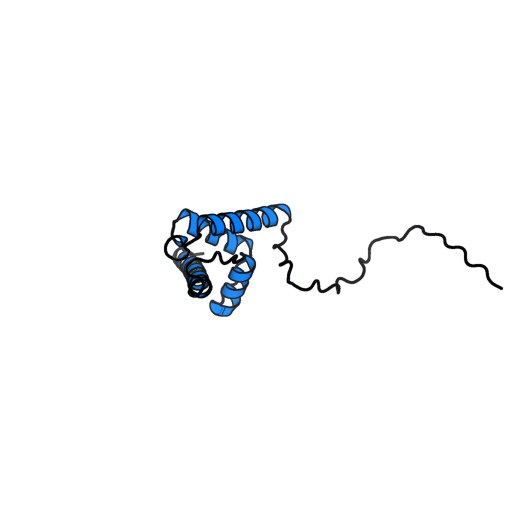15 GLY A N 1
ATOM 947 C CA . GLY A 1 115 ? 26.616 14.179 -38.733 1.00 41.50 115 GLY A CA 1
ATOM 948 C C . GLY A 1 115 ? 27.473 13.307 -37.824 1.00 41.50 115 GLY A C 1
ATOM 949 O O . GLY A 1 115 ? 27.512 13.509 -36.618 1.00 41.50 115 GLY A O 1
ATOM 950 N N . SER A 1 116 ? 28.260 12.428 -38.439 1.00 41.84 116 SER A N 1
ATOM 951 C CA . SER A 1 116 ? 29.672 12.332 -38.076 1.00 41.84 116 SER A CA 1
ATOM 952 C C . SER A 1 116 ? 30.448 11.816 -39.280 1.00 41.84 116 SER A C 1
ATOM 954 O O . SER A 1 116 ? 30.381 10.638 -39.621 1.00 41.84 116 SER A O 1
ATOM 956 N N . ASP A 1 117 ? 31.132 12.754 -39.936 1.00 52.75 117 ASP A N 1
ATOM 957 C CA . ASP A 1 117 ? 32.207 12.513 -40.890 1.00 52.75 117 ASP A CA 1
ATOM 958 C C . ASP A 1 117 ? 33.215 11.517 -40.318 1.00 52.75 117 ASP A C 1
ATOM 960 O O . ASP A 1 117 ? 33.677 11.654 -39.181 1.00 52.75 117 ASP A O 1
ATOM 964 N N . SER A 1 118 ? 33.592 10.529 -41.118 1.00 47.88 118 SER A N 1
ATOM 965 C CA . SER A 1 118 ? 34.850 9.813 -40.942 1.00 47.88 118 SER A CA 1
ATOM 966 C C . SER A 1 118 ? 35.332 9.347 -42.307 1.00 47.88 118 SER A C 1
ATOM 968 O O . SER A 1 118 ? 34.875 8.341 -42.847 1.00 47.88 118 SER A O 1
ATOM 970 N N . ASP A 1 119 ? 36.245 10.154 -42.847 1.00 54.34 119 ASP A N 1
ATOM 971 C CA . ASP A 1 119 ? 37.233 9.804 -43.860 1.00 54.34 119 ASP A CA 1
ATOM 972 C C . ASP A 1 119 ? 37.743 8.370 -43.673 1.00 54.34 119 ASP A C 1
ATOM 974 O O . ASP A 1 119 ? 38.251 8.004 -42.612 1.00 54.34 119 ASP A O 1
ATOM 978 N N . THR A 1 120 ? 37.657 7.559 -44.722 1.00 50.62 120 THR A N 1
ATOM 979 C CA . THR A 1 120 ? 38.497 6.367 -44.870 1.00 50.62 120 THR A CA 1
ATOM 980 C C . THR A 1 120 ? 39.044 6.375 -46.296 1.00 50.62 120 THR A C 1
ATOM 982 O O . THR A 1 120 ? 38.245 6.439 -47.234 1.00 50.62 120 THR A O 1
ATOM 985 N N . PRO A 1 121 ? 40.374 6.356 -46.495 1.00 50.88 121 PRO A N 1
ATOM 986 C CA . PRO A 1 121 ? 40.956 6.356 -47.827 1.00 50.88 121 PRO A CA 1
ATOM 987 C C . PRO A 1 121 ? 40.801 4.964 -48.454 1.00 50.88 121 PRO A C 1
ATOM 989 O O . PRO A 1 121 ? 40.934 3.951 -47.767 1.00 50.88 121 PRO A O 1
ATOM 992 N N . LEU A 1 122 ? 40.511 4.923 -49.753 1.00 51.81 122 LEU A N 1
ATOM 993 C CA . LEU A 1 122 ? 40.552 3.706 -50.563 1.00 51.81 122 LEU A CA 1
ATOM 994 C C . LEU A 1 122 ? 41.926 3.618 -51.241 1.00 51.81 122 LEU A C 1
ATOM 996 O O . LEU A 1 122 ? 42.342 4.588 -51.877 1.00 51.81 122 LEU A O 1
ATOM 1000 N N . ASP A 1 123 ? 42.598 2.477 -51.067 1.00 46.22 123 ASP A N 1
ATOM 1001 C CA . ASP A 1 123 ? 43.679 1.990 -51.943 1.00 46.22 123 ASP A CA 1
ATOM 1002 C C . ASP A 1 123 ? 43.197 1.834 -53.399 1.00 46.22 123 ASP A C 1
ATOM 1004 O O . ASP A 1 123 ? 42.029 1.413 -53.600 1.00 46.22 123 ASP A O 1
#

Secondary structure (DSSP, 8-state):
--HHHHHHHHHHHHHHHHHHHTT-TTS-----HHHHHHHHHHHH-----HHHHHHHHHHHHHTT-STTT-TTHHHHHHHHHHHHHHHHHHSSPPPPTTS---TT----TT-------------

pLDDT: mean 74.28, std 16.65, range [39.25, 93.81]

Radius of gyration: 21.38 Å; chains: 1; bounding box: 62×28×67 Å

Sequence (123 aa):
MSPKAVGQVKDSILGIFSDLTQYHETEFVPTSIYDVMLRLRRDYDLFLTFRQVGYYMRKLVEEERLEKEVHNVDRTAKHWSDQYSRYRLTQQPPVDPDTPHDSTAGPDPGRPTQGSDSDTPLD

Foldseek 3Di:
DDPVVLVVLLVLLLVVLLVQCVVVVQDDDQDELVNSCVCCCVPVVDNDDSQRSLVSLLVCLVVVVCVVRDVPSVVNNVSSVVQNVVCVVPVDRDDDPPPPPPVPPPDDPDDPDDDDDDDDDDD

Organism: NCBI:txid412755